Protein AF-A0ABD5A2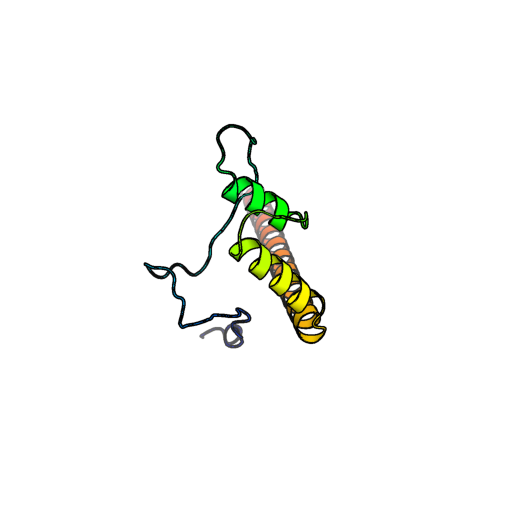16-F1 (afdb_monomer_lite)

Organism: NCBI:txid2107999

Radius of gyration: 21.37 Å; chains: 1; bounding box: 40×40×62 Å

Foldseek 3Di:
DPDPPVVPCPVLDPPPVVDDDPPRDPDDDDDLPDDPPPDDPVSVQVSCVVVVHDHDDDPVSVVVNVVVVVLCVDPVSVVSVVVVVVVVVVVVVVVVVVVVVVVVVVVVVVVVVD

Sequence (114 aa):
MRNKHVDGLLDYSAQNESKQLQDGVTKIIINSQVSAEGQSEDLKALAKLMNNEPVNLNKHFDYAQKRIKEINEDPEMREKTMLYETRMLEREQAAGKAGYEQGMQHGIKQGRAE

pLDDT: mean 72.26, std 16.57, range [29.44, 93.0]

Structure (mmCIF, N/CA/C/O backbone):
data_AF-A0ABD5A216-F1
#
_entry.id   AF-A0ABD5A216-F1
#
loop_
_atom_site.group_PDB
_atom_site.id
_atom_site.type_symbol
_atom_site.label_atom_id
_atom_site.label_alt_id
_atom_site.label_comp_id
_atom_site.label_asym_id
_atom_site.label_entity_id
_atom_site.label_seq_id
_atom_site.pdbx_PDB_ins_code
_atom_site.Cartn_x
_atom_site.Cartn_y
_atom_site.Cartn_z
_atom_site.occupancy
_atom_site.B_iso_or_equiv
_atom_site.auth_seq_id
_atom_site.auth_comp_id
_atom_site.auth_asym_id
_atom_site.auth_atom_id
_atom_site.pdbx_PDB_model_num
ATOM 1 N N . MET A 1 1 ? 16.720 -31.359 -22.342 1.00 33.38 1 MET A N 1
ATOM 2 C CA . MET A 1 1 ? 17.423 -31.024 -21.084 1.00 33.38 1 MET A CA 1
ATOM 3 C C . MET A 1 1 ? 16.554 -30.029 -20.330 1.00 33.38 1 MET A C 1
ATOM 5 O O . MET A 1 1 ? 16.237 -28.992 -20.893 1.00 33.38 1 MET A O 1
ATOM 9 N N . ARG A 1 2 ? 16.051 -30.393 -19.142 1.00 31.30 2 ARG A N 1
ATOM 10 C CA . ARG A 1 2 ? 15.188 -29.521 -18.327 1.00 31.30 2 ARG A CA 1
ATOM 11 C C . ARG A 1 2 ? 16.051 -28.430 -17.690 1.00 31.30 2 ARG A C 1
ATOM 13 O O . ARG A 1 2 ? 17.087 -28.742 -17.108 1.00 31.30 2 ARG A O 1
ATOM 20 N N . ASN A 1 3 ? 15.653 -27.176 -17.879 1.00 29.44 3 ASN A N 1
ATOM 21 C CA . ASN A 1 3 ? 16.411 -25.998 -17.478 1.00 29.44 3 ASN A CA 1
ATOM 22 C C . ASN A 1 3 ? 16.409 -25.896 -15.941 1.00 29.44 3 ASN A C 1
ATOM 24 O O . ASN A 1 3 ? 15.368 -25.645 -15.345 1.00 29.44 3 ASN A O 1
ATOM 28 N N . LYS A 1 4 ? 17.558 -26.133 -15.297 1.00 37.91 4 LYS A N 1
ATOM 29 C CA . LYS A 1 4 ? 17.718 -26.212 -13.827 1.00 37.91 4 LYS A CA 1
ATOM 30 C C . LYS A 1 4 ? 17.675 -24.852 -13.103 1.00 37.91 4 LYS A C 1
ATOM 32 O O . LYS A 1 4 ? 18.007 -24.775 -11.928 1.00 37.91 4 LYS A O 1
ATOM 37 N N . HIS A 1 5 ? 17.280 -23.774 -13.779 1.00 35.94 5 HIS A N 1
ATOM 38 C CA . HIS A 1 5 ? 17.253 -22.425 -13.194 1.00 35.94 5 HIS A CA 1
ATOM 39 C C . HIS A 1 5 ? 15.900 -22.014 -12.597 1.00 35.94 5 HIS A C 1
ATOM 41 O O . HIS A 1 5 ? 15.769 -20.889 -12.127 1.00 35.94 5 HIS A O 1
ATOM 47 N N . VAL A 1 6 ? 14.908 -22.911 -12.579 1.00 43.62 6 VAL A N 1
ATOM 48 C CA . VAL A 1 6 ? 13.579 -22.632 -11.999 1.00 43.62 6 VAL A CA 1
ATOM 49 C C . VAL A 1 6 ? 13.379 -23.239 -10.600 1.00 43.62 6 VAL A C 1
ATOM 51 O O . VAL A 1 6 ? 12.370 -22.957 -9.966 1.00 43.62 6 VAL A O 1
ATOM 54 N N . ASP A 1 7 ? 14.352 -24.002 -10.083 1.00 38.28 7 ASP A N 1
ATOM 55 C CA . ASP A 1 7 ? 14.268 -24.739 -8.800 1.00 38.28 7 ASP A CA 1
ATOM 56 C C . ASP A 1 7 ? 14.434 -23.866 -7.536 1.00 38.28 7 ASP A C 1
ATOM 58 O O . ASP A 1 7 ? 14.538 -24.374 -6.424 1.00 38.28 7 ASP A O 1
ATOM 62 N N . GLY A 1 8 ? 14.459 -22.541 -7.678 1.00 37.16 8 GLY A N 1
ATOM 63 C CA . GLY A 1 8 ? 14.673 -21.605 -6.571 1.00 37.16 8 GLY A CA 1
ATOM 64 C C . GLY A 1 8 ? 13.487 -20.691 -6.286 1.00 37.16 8 GLY A C 1
ATOM 65 O O . GLY A 1 8 ? 13.694 -19.595 -5.766 1.00 37.16 8 GLY A O 1
ATOM 66 N N . LEU A 1 9 ? 12.265 -21.073 -6.671 1.00 43.12 9 LEU A N 1
ATOM 67 C CA . LEU A 1 9 ? 11.066 -20.320 -6.310 1.00 43.12 9 LEU A CA 1
ATOM 68 C C . LEU A 1 9 ? 10.760 -20.563 -4.824 1.00 43.12 9 LEU A C 1
ATOM 70 O O . LEU A 1 9 ? 9.846 -21.302 -4.479 1.00 43.12 9 LEU A O 1
ATOM 74 N N . LEU A 1 10 ? 11.547 -19.955 -3.931 1.00 43.19 10 LEU A N 1
ATOM 75 C CA . LEU A 1 10 ? 11.042 -19.657 -2.597 1.00 43.19 10 LEU A CA 1
ATOM 76 C C . LEU A 1 10 ? 9.804 -18.795 -2.822 1.00 43.19 10 LEU A C 1
ATOM 78 O O . LEU A 1 10 ? 9.888 -17.676 -3.329 1.00 43.19 10 LEU A O 1
ATOM 82 N N . ASP A 1 11 ? 8.646 -19.382 -2.556 1.00 45.31 11 ASP A N 1
ATOM 83 C CA . ASP A 1 11 ? 7.377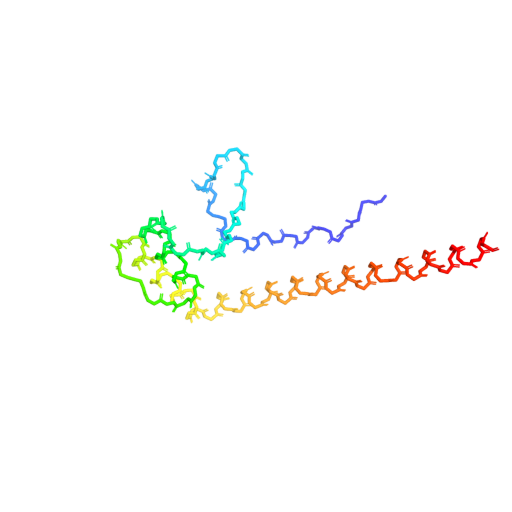 -18.690 -2.567 1.00 45.31 11 ASP A CA 1
ATOM 84 C C . ASP A 1 11 ? 7.423 -17.656 -1.436 1.00 45.31 11 ASP A C 1
ATOM 86 O O . ASP A 1 11 ? 7.211 -17.955 -0.265 1.00 45.31 11 ASP A O 1
ATOM 90 N N . TYR A 1 12 ? 7.836 -16.433 -1.772 1.00 47.28 12 TYR A N 1
ATOM 91 C CA . TYR A 1 12 ? 7.947 -15.327 -0.820 1.00 47.28 12 TYR A CA 1
ATOM 92 C C . TYR A 1 12 ? 6.582 -14.715 -0.482 1.00 47.28 12 TYR A C 1
ATOM 94 O O . TYR A 1 12 ? 6.523 -13.659 0.150 1.00 47.28 12 TYR A O 1
ATOM 102 N N . SER A 1 13 ? 5.482 -15.356 -0.882 1.00 47.03 13 SER A N 1
ATOM 103 C CA . SER A 1 13 ? 4.172 -14.995 -0.378 1.00 47.03 13 SER A CA 1
ATOM 104 C C . SER A 1 13 ? 4.072 -15.390 1.096 1.00 47.03 13 SER A C 1
ATOM 106 O O . SER A 1 13 ? 4.453 -16.483 1.511 1.00 47.03 13 SER A O 1
ATOM 108 N N . ALA A 1 14 ? 3.529 -14.502 1.926 1.00 46.94 14 ALA A N 1
ATOM 109 C CA . ALA A 1 14 ? 2.916 -14.936 3.174 1.00 46.94 14 ALA A CA 1
ATOM 110 C C . ALA A 1 14 ? 1.609 -15.660 2.805 1.00 46.94 14 ALA A C 1
ATOM 112 O O . ALA A 1 14 ? 0.513 -15.131 2.990 1.00 46.94 14 ALA A O 1
ATOM 113 N N . GLN A 1 15 ? 1.726 -16.831 2.178 1.00 50.38 15 GLN A N 1
ATOM 114 C CA . GLN A 1 15 ? 0.596 -17.687 1.871 1.00 50.38 15 GLN A CA 1
ATOM 115 C C . GLN A 1 15 ? 0.104 -18.264 3.187 1.00 50.38 15 GLN A C 1
ATOM 117 O O . GLN A 1 15 ? 0.695 -19.164 3.777 1.00 50.38 15 GLN A O 1
ATOM 122 N N . ASN A 1 16 ? -0.993 -17.707 3.683 1.00 52.47 16 ASN A N 1
ATOM 123 C CA . ASN A 1 16 ? -1.756 -18.405 4.691 1.00 52.47 16 ASN A CA 1
ATOM 124 C C . ASN A 1 16 ? -2.548 -19.506 3.976 1.00 52.47 16 ASN A C 1
ATOM 126 O O . ASN A 1 16 ? -3.645 -19.253 3.485 1.00 52.47 16 ASN A O 1
ATOM 130 N N . GLU A 1 17 ? -1.987 -20.715 3.915 1.00 60.75 17 GLU A N 1
ATOM 131 C CA . GLU A 1 17 ? -2.586 -21.872 3.229 1.00 60.75 17 GLU A CA 1
ATOM 132 C C . GLU A 1 17 ? -3.986 -22.234 3.758 1.00 60.75 17 GLU A C 1
ATOM 134 O O . GLU A 1 17 ? -4.766 -22.876 3.057 1.00 60.75 17 GLU A O 1
ATOM 139 N N . SER A 1 18 ? -4.345 -21.770 4.964 1.00 61.22 18 SER A N 1
ATOM 140 C CA . SER A 1 18 ? -5.692 -21.934 5.533 1.00 61.22 18 SER A CA 1
ATOM 141 C C . SER A 1 18 ? -6.749 -20.997 4.933 1.00 61.22 18 SER A C 1
ATOM 143 O O . SER A 1 18 ? -7.943 -21.183 5.165 1.00 61.22 18 SER A O 1
ATOM 145 N N . LYS A 1 19 ? -6.338 -19.970 4.178 1.00 57.09 19 LYS A N 1
ATOM 146 C CA . LYS A 1 19 ? -7.214 -18.975 3.549 1.00 57.09 19 LYS A CA 1
ATOM 147 C C . LYS A 1 19 ? -7.017 -18.994 2.039 1.00 57.09 19 LYS A C 1
ATOM 149 O O . LYS A 1 19 ? -6.378 -18.115 1.470 1.00 57.09 19 LYS A O 1
ATOM 154 N N . GLN A 1 20 ? -7.591 -20.005 1.401 1.00 58.22 20 GLN A N 1
ATOM 155 C CA . GLN A 1 20 ? -7.660 -20.077 -0.054 1.00 58.22 20 GLN A CA 1
ATOM 156 C C . GLN A 1 20 ? -8.871 -19.285 -0.555 1.00 58.22 20 GLN A C 1
ATOM 158 O O . GLN A 1 20 ? -9.957 -19.361 0.026 1.00 58.22 20 GLN A O 1
ATOM 163 N N . LEU A 1 21 ? -8.685 -18.511 -1.624 1.00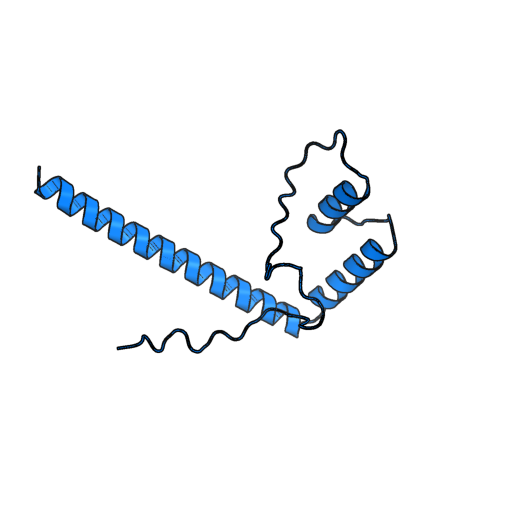 64.25 21 LEU A N 1
ATOM 164 C CA . LEU A 1 21 ? -9.812 -17.991 -2.396 1.00 64.25 21 LEU A CA 1
ATOM 165 C C . LEU A 1 21 ? -10.430 -19.166 -3.171 1.00 64.25 21 LEU A C 1
ATOM 167 O O . LEU A 1 21 ? -9.735 -20.131 -3.496 1.00 64.25 21 LEU A O 1
ATOM 171 N N . GLN A 1 22 ? -11.733 -19.112 -3.444 1.00 60.81 22 GLN A N 1
ATOM 172 C CA . GLN A 1 22 ? -12.386 -20.156 -4.239 1.00 60.81 22 GLN A CA 1
ATOM 173 C C . GLN A 1 22 ? -11.774 -20.217 -5.654 1.00 60.81 22 GLN A C 1
ATOM 175 O O . GLN A 1 22 ? -11.195 -19.243 -6.140 1.00 60.81 22 GLN A O 1
ATOM 180 N N . ASP A 1 23 ? -11.868 -21.382 -6.291 1.00 63.53 23 ASP A N 1
ATOM 181 C CA . ASP A 1 23 ? -11.487 -21.620 -7.692 1.00 63.53 23 ASP A CA 1
ATOM 182 C C . ASP A 1 23 ? -9.992 -21.471 -8.040 1.00 63.53 23 ASP A C 1
ATOM 184 O O . ASP A 1 23 ? -9.629 -21.231 -9.190 1.00 63.53 23 ASP A O 1
ATOM 188 N N . GLY A 1 24 ? -9.090 -21.647 -7.066 1.00 55.41 24 GLY A N 1
ATOM 189 C CA . GLY A 1 24 ? -7.641 -21.635 -7.320 1.00 55.41 24 GLY A CA 1
ATOM 190 C C . GLY A 1 24 ? -7.070 -20.244 -7.618 1.00 55.41 24 GLY A C 1
ATOM 191 O O . GLY A 1 24 ? -5.940 -20.119 -8.097 1.00 55.41 24 GLY A O 1
ATOM 192 N N . VAL A 1 25 ? -7.831 -19.186 -7.326 1.00 53.91 25 VAL A N 1
ATOM 193 C CA . VAL A 1 25 ? -7.375 -17.801 -7.456 1.00 53.91 25 VAL A CA 1
ATOM 194 C C . VAL A 1 25 ? -6.327 -17.506 -6.379 1.00 53.91 25 VAL A C 1
ATOM 196 O O . VAL A 1 25 ? -6.576 -17.642 -5.186 1.00 53.91 25 VAL A O 1
ATOM 199 N N . THR A 1 26 ? -5.140 -17.065 -6.794 1.00 53.12 26 THR A N 1
ATOM 200 C CA . THR A 1 26 ? -4.013 -16.752 -5.889 1.00 53.12 26 THR A CA 1
ATOM 201 C C . THR A 1 26 ? -3.655 -15.267 -5.853 1.00 53.12 26 THR A C 1
ATOM 203 O O . THR A 1 26 ? -2.782 -14.852 -5.093 1.00 53.12 26 THR A O 1
ATOM 206 N N . LYS A 1 27 ? -4.303 -14.448 -6.691 1.00 53.88 27 LYS A N 1
ATOM 207 C CA . LYS A 1 27 ? -3.992 -13.026 -6.873 1.00 53.88 27 LYS A CA 1
ATOM 208 C C . LYS A 1 27 ? -5.280 -12.220 -7.005 1.00 53.88 27 LYS A C 1
ATOM 210 O O . LYS A 1 27 ? -6.158 -12.587 -7.778 1.00 53.88 27 LYS A O 1
ATOM 215 N N . ILE A 1 28 ? -5.355 -11.101 -6.291 1.00 60.41 28 ILE A N 1
ATOM 216 C CA . ILE A 1 28 ? -6.397 -10.082 -6.456 1.00 60.41 28 ILE A CA 1
ATOM 217 C C . ILE A 1 28 ? -5.699 -8.825 -6.981 1.00 60.41 28 ILE A C 1
ATOM 219 O O . ILE A 1 28 ? -4.750 -8.353 -6.360 1.00 60.41 28 ILE A O 1
ATOM 223 N N . ILE A 1 29 ? -6.143 -8.302 -8.126 1.00 62.94 29 ILE A N 1
ATOM 224 C CA . ILE A 1 29 ? -5.653 -7.037 -8.694 1.00 62.94 29 ILE A CA 1
ATOM 225 C C . ILE A 1 29 ? -6.718 -5.975 -8.424 1.00 62.94 29 ILE A C 1
ATOM 227 O O . ILE A 1 29 ? -7.837 -6.088 -8.921 1.00 62.94 29 ILE A O 1
ATOM 231 N N . ILE A 1 30 ? -6.378 -4.960 -7.630 1.00 62.31 30 ILE A N 1
ATOM 232 C CA . ILE A 1 30 ? -7.281 -3.858 -7.282 1.00 62.31 30 ILE A CA 1
ATOM 233 C C . ILE A 1 30 ? -6.809 -2.608 -8.024 1.00 62.31 30 ILE A C 1
ATOM 235 O O . ILE A 1 30 ? -5.794 -2.018 -7.665 1.00 62.31 30 ILE A O 1
ATOM 239 N N . ASN A 1 31 ? -7.541 -2.209 -9.064 1.00 56.09 31 ASN A N 1
ATOM 240 C CA . ASN A 1 31 ? -7.309 -0.939 -9.751 1.00 56.09 31 ASN A CA 1
ATOM 241 C C . ASN A 1 31 ? -8.078 0.169 -9.023 1.00 56.09 31 ASN A C 1
ATOM 243 O O . ASN A 1 31 ? -9.306 0.173 -9.024 1.00 56.09 31 ASN A O 1
ATOM 247 N N . SER A 1 32 ? -7.363 1.115 -8.412 1.00 55.19 32 SER A N 1
ATOM 248 C CA . SER A 1 32 ? -7.942 2.235 -7.654 1.00 55.19 32 SER A CA 1
ATOM 249 C C . SER A 1 32 ? -8.304 3.455 -8.513 1.00 55.19 32 SER A C 1
ATOM 251 O O . SER A 1 32 ? -8.612 4.516 -7.973 1.00 55.19 32 SER A O 1
ATOM 253 N N . GLN A 1 33 ? -8.291 3.337 -9.847 1.00 55.78 33 GLN A N 1
ATOM 254 C CA . GLN A 1 33 ? -8.773 4.406 -10.726 1.00 55.78 33 GLN A CA 1
ATOM 255 C C . GLN A 1 33 ? -10.296 4.518 -10.603 1.00 55.78 33 GLN A C 1
ATOM 257 O O . GLN A 1 33 ? -11.043 3.816 -11.278 1.00 55.78 33 GLN A O 1
ATOM 262 N N . VAL A 1 34 ? -10.758 5.375 -9.696 1.00 54.44 34 VAL A N 1
ATOM 263 C CA . VAL A 1 34 ? -12.172 5.507 -9.352 1.00 54.44 34 VAL A CA 1
ATOM 264 C C . VAL A 1 34 ? -12.579 6.979 -9.333 1.00 54.44 34 VAL A C 1
ATOM 266 O O . VAL A 1 34 ? -12.086 7.776 -8.539 1.00 54.44 34 VAL A O 1
ATOM 269 N N . SER A 1 35 ? -13.547 7.307 -10.191 1.00 59.47 35 SER A N 1
ATOM 270 C CA . SER A 1 35 ? -14.481 8.415 -9.983 1.00 59.47 35 SER A CA 1
ATOM 271 C C . SER A 1 35 ? -15.247 8.179 -8.675 1.00 59.47 35 SER A C 1
ATOM 273 O O . SER A 1 35 ? -15.830 7.115 -8.484 1.00 59.47 35 SER A O 1
ATOM 275 N N . ALA A 1 36 ? -15.238 9.155 -7.766 1.00 57.66 36 ALA A N 1
ATOM 276 C CA . ALA A 1 36 ? -15.802 9.035 -6.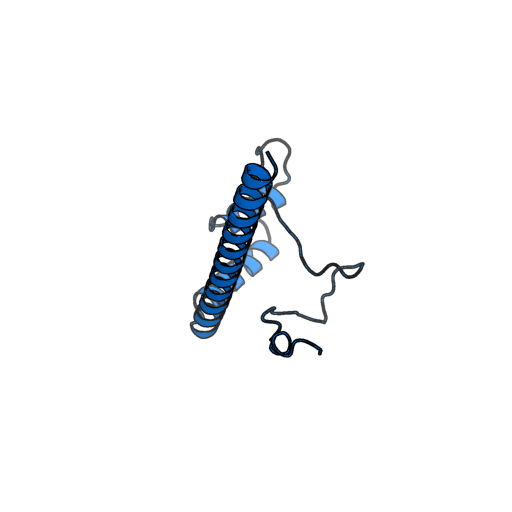419 1.00 57.66 36 ALA A CA 1
ATOM 277 C C . ALA A 1 36 ? -17.346 8.929 -6.366 1.00 57.66 36 ALA A C 1
ATOM 279 O O . ALA A 1 36 ? -17.911 8.718 -5.287 1.00 57.66 36 ALA A O 1
ATOM 280 N N . GLU A 1 37 ? -18.038 9.074 -7.499 1.00 60.72 37 GLU A N 1
ATOM 281 C CA . GLU A 1 37 ? -19.500 9.070 -7.579 1.00 60.72 37 GLU A CA 1
ATOM 282 C C . GLU A 1 37 ? -20.073 7.641 -7.567 1.00 60.72 37 GLU A C 1
ATOM 284 O O . GLU A 1 37 ? -19.670 6.775 -8.339 1.00 60.72 37 GLU A O 1
ATOM 289 N N . GLY A 1 38 ? -21.029 7.381 -6.667 1.00 66.19 38 GLY A N 1
ATOM 290 C CA . GLY A 1 38 ? -21.748 6.099 -6.576 1.00 66.19 38 GLY A CA 1
ATOM 291 C C . GLY A 1 38 ? -21.005 4.953 -5.874 1.00 66.19 38 GLY A C 1
ATOM 292 O O . GLY A 1 38 ? -21.548 3.856 -5.763 1.00 66.19 38 GLY A O 1
ATOM 293 N N . GLN A 1 39 ? -19.788 5.181 -5.375 1.00 72.38 39 GLN A N 1
ATOM 294 C CA . GLN A 1 39 ? -19.002 4.159 -4.676 1.00 72.38 39 GLN A CA 1
ATOM 295 C C . GLN A 1 39 ? -19.425 3.977 -3.214 1.00 72.38 39 GLN A C 1
ATOM 297 O O . GLN A 1 39 ? -19.760 4.947 -2.528 1.00 72.38 39 GLN A O 1
ATOM 302 N N . SER A 1 40 ? -19.344 2.733 -2.727 1.00 83.25 40 SER A N 1
ATOM 303 C CA . SER A 1 40 ? -19.537 2.426 -1.305 1.00 83.25 40 SER A CA 1
ATOM 304 C C . SER A 1 40 ? -18.452 3.077 -0.441 1.00 83.25 40 SER A C 1
ATOM 306 O O . SER A 1 40 ? -17.318 3.278 -0.885 1.00 83.25 40 SER A O 1
ATOM 308 N N . GLU A 1 41 ? -18.789 3.374 0.812 1.00 84.62 41 GLU A N 1
ATOM 309 C CA . GLU A 1 41 ? -17.834 3.950 1.766 1.00 84.62 41 GLU A CA 1
ATOM 310 C C . GLU A 1 41 ? -16.641 3.017 2.027 1.00 84.62 41 GLU A C 1
ATOM 312 O O . GLU A 1 41 ? -15.517 3.498 2.154 1.00 84.62 41 GLU A O 1
ATOM 317 N N . ASP A 1 42 ? -16.842 1.693 1.985 1.00 85.25 42 ASP A N 1
ATOM 318 C CA . ASP A 1 42 ? -15.760 0.708 2.115 1.00 85.25 42 ASP A CA 1
ATOM 319 C C . ASP A 1 42 ? -14.753 0.785 0.955 1.00 85.25 42 ASP A C 1
ATOM 321 O O . ASP A 1 42 ? -13.546 0.692 1.176 1.00 85.25 42 ASP A O 1
ATOM 325 N N . LEU A 1 43 ? -15.209 0.998 -0.285 1.00 82.56 43 LEU A N 1
ATOM 326 C CA . LEU A 1 43 ? -14.306 1.121 -1.437 1.00 82.56 43 LEU A CA 1
ATOM 327 C C . LEU A 1 43 ? -13.523 2.437 -1.417 1.00 82.56 43 LEU A C 1
ATOM 329 O O . LEU A 1 43 ? -12.325 2.448 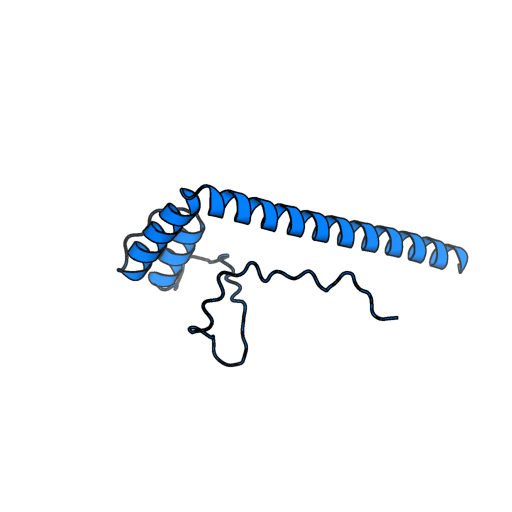-1.704 1.00 82.56 43 LEU A O 1
ATOM 333 N N . LYS A 1 44 ? -14.166 3.538 -1.009 1.00 84.00 44 LYS A N 1
ATOM 334 C CA . LYS A 1 44 ? -13.483 4.824 -0.803 1.00 84.00 44 LYS A CA 1
ATOM 335 C C . LYS A 1 44 ? -12.434 4.717 0.304 1.00 84.00 44 LYS A C 1
ATOM 337 O O . LYS A 1 44 ? -11.323 5.218 0.151 1.00 84.00 44 LYS A O 1
ATOM 342 N N . ALA A 1 45 ? -12.771 4.042 1.401 1.00 88.38 45 ALA A N 1
ATOM 343 C CA . ALA A 1 45 ? -11.856 3.759 2.499 1.00 88.38 45 ALA A CA 1
ATOM 344 C C . ALA A 1 45 ? -10.678 2.882 2.056 1.00 88.38 45 ALA A C 1
ATOM 346 O O . ALA A 1 45 ? -9.536 3.177 2.395 1.00 88.38 45 ALA A O 1
ATOM 347 N N . LEU A 1 46 ? -10.916 1.857 1.238 1.00 86.62 46 LEU A N 1
ATOM 348 C CA . LEU A 1 46 ? -9.846 1.032 0.680 1.00 86.62 46 LEU A CA 1
ATOM 349 C C . LEU A 1 46 ? -8.891 1.840 -0.203 1.00 86.62 46 LEU A C 1
ATOM 351 O O . LEU A 1 46 ? -7.679 1.718 -0.043 1.00 86.62 46 LEU A O 1
ATOM 355 N N . ALA A 1 47 ? -9.414 2.695 -1.083 1.00 83.31 47 ALA A N 1
ATOM 356 C CA . ALA A 1 47 ? -8.586 3.555 -1.928 1.00 83.31 47 ALA A CA 1
ATOM 357 C C . ALA A 1 47 ? -7.705 4.502 -1.094 1.00 83.31 47 ALA A C 1
ATOM 359 O O . ALA A 1 47 ? -6.509 4.617 -1.352 1.00 83.31 47 ALA A O 1
ATOM 360 N N . LYS A 1 48 ? -8.271 5.118 -0.049 1.00 86.19 48 LYS A N 1
ATOM 361 C CA . LYS A 1 48 ? -7.519 5.943 0.910 1.00 86.19 48 LYS A CA 1
ATOM 362 C C . LYS A 1 48 ? -6.412 5.151 1.606 1.00 86.19 48 LYS A C 1
ATOM 364 O O . LYS A 1 48 ? -5.265 5.589 1.609 1.00 86.19 48 LYS A O 1
ATOM 369 N N . LEU A 1 49 ? -6.729 3.957 2.112 1.00 88.88 49 LEU A N 1
ATOM 370 C CA . LEU A 1 49 ? -5.752 3.083 2.764 1.00 88.88 49 LEU A CA 1
ATOM 371 C C . LEU A 1 49 ? -4.585 2.729 1.830 1.00 88.88 49 LEU A C 1
ATOM 373 O O . LEU A 1 49 ? -3.432 2.773 2.249 1.00 88.88 49 LEU A O 1
ATOM 377 N N . MET A 1 50 ? -4.869 2.410 0.562 1.00 83.19 50 MET A N 1
ATOM 378 C CA . MET A 1 50 ? -3.842 2.116 -0.449 1.00 83.19 50 MET A CA 1
ATOM 379 C C . MET A 1 50 ? -2.928 3.315 -0.736 1.00 83.19 50 MET A C 1
ATOM 381 O O . MET A 1 50 ? -1.761 3.125 -1.064 1.00 83.19 50 MET A O 1
ATOM 385 N N . ASN A 1 51 ? -3.437 4.537 -0.572 1.00 82.75 51 ASN A N 1
ATOM 386 C CA . ASN A 1 51 ? -2.679 5.780 -0.724 1.00 82.75 51 ASN A CA 1
ATOM 387 C C . ASN A 1 51 ? -1.980 6.229 0.577 1.00 82.75 51 ASN A C 1
ATOM 389 O O . ASN A 1 51 ? -1.521 7.366 0.659 1.00 82.75 51 ASN A O 1
ATOM 393 N N . ASN A 1 52 ? -1.885 5.356 1.590 1.00 83.94 52 ASN A N 1
ATOM 394 C CA . ASN A 1 52 ? -1.362 5.661 2.929 1.00 83.94 52 ASN A CA 1
ATOM 395 C C . ASN A 1 52 ? -2.116 6.787 3.666 1.00 83.94 52 ASN A C 1
ATOM 397 O O . ASN A 1 52 ? -1.574 7.400 4.587 1.00 83.94 52 ASN A O 1
ATOM 401 N N . GLU A 1 53 ? -3.368 7.060 3.296 1.00 87.81 53 GLU A N 1
ATOM 402 C CA . GLU A 1 53 ? -4.219 7.982 4.042 1.00 87.81 53 GLU A CA 1
ATOM 403 C C . GLU A 1 53 ? -4.861 7.267 5.242 1.00 87.81 53 GLU A C 1
ATOM 405 O O . GLU A 1 53 ? -5.251 6.099 5.131 1.00 87.81 53 GLU A O 1
ATOM 410 N N . PRO A 1 54 ? -5.013 7.948 6.392 1.00 87.38 54 PRO A N 1
ATOM 411 C CA . PRO A 1 54 ? -5.691 7.373 7.542 1.00 87.38 54 PRO A CA 1
ATOM 412 C C . PRO A 1 54 ? -7.174 7.142 7.239 1.00 87.38 54 PRO A C 1
ATOM 414 O O . PRO A 1 54 ? -7.867 7.991 6.671 1.00 87.38 54 PRO A O 1
ATOM 417 N N . VAL A 1 55 ? -7.678 5.994 7.677 1.00 91.50 55 VAL A N 1
ATOM 418 C CA . VAL A 1 55 ? -9.061 5.562 7.477 1.00 91.50 55 VAL A CA 1
ATOM 419 C C . VAL A 1 55 ? -9.682 5.251 8.828 1.00 91.50 55 VAL A C 1
ATOM 421 O O . VAL A 1 55 ? -9.135 4.486 9.612 1.00 91.50 55 VAL A O 1
ATOM 424 N N . ASN A 1 56 ? -10.858 5.804 9.096 1.00 89.69 56 ASN A N 1
ATOM 425 C CA . ASN A 1 56 ? -11.647 5.446 10.268 1.00 89.69 56 ASN A CA 1
ATOM 426 C C . ASN A 1 56 ? -13.051 5.079 9.794 1.00 89.69 56 ASN A C 1
ATOM 428 O O . ASN A 1 56 ? -13.844 5.965 9.479 1.00 89.69 56 ASN A O 1
ATOM 432 N N . LEU A 1 57 ? -13.314 3.778 9.659 1.00 91.69 57 LEU A N 1
ATOM 433 C CA . LEU A 1 57 ? -14.586 3.286 9.126 1.00 91.69 57 LEU A CA 1
ATOM 434 C C . LEU A 1 57 ? -15.101 2.071 9.895 1.00 91.69 57 LEU A C 1
ATOM 436 O O . LEU A 1 57 ? -16.223 2.081 10.392 1.00 91.69 57 LEU A O 1
ATOM 440 N N . ASN A 1 58 ? -14.296 1.014 9.995 1.00 91.81 58 ASN A N 1
ATOM 441 C CA . ASN A 1 58 ? -14.664 -0.190 10.728 1.00 91.81 58 ASN A CA 1
ATOM 442 C C . ASN A 1 58 ? -13.419 -0.942 11.230 1.00 91.81 58 ASN A C 1
ATOM 444 O O . ASN A 1 58 ? -12.299 -0.705 10.775 1.00 91.81 58 ASN A O 1
ATOM 448 N N . LYS A 1 59 ? -13.644 -1.925 12.113 1.00 92.62 59 LYS A N 1
ATOM 449 C CA . LYS A 1 59 ? -12.590 -2.735 12.750 1.00 92.62 59 LYS A CA 1
ATOM 450 C C . LYS A 1 59 ? -11.626 -3.429 11.776 1.00 92.62 59 LYS A C 1
ATOM 452 O O . LYS A 1 59 ? -10.516 -3.780 12.169 1.00 92.62 59 LYS A O 1
ATOM 457 N N . HIS A 1 60 ? -12.043 -3.683 10.533 1.00 91.12 60 HIS A N 1
ATOM 458 C CA . HIS A 1 60 ? -11.183 -4.310 9.530 1.00 91.12 60 HIS A CA 1
ATOM 459 C C . HIS A 1 60 ? -10.136 -3.323 9.012 1.00 91.12 60 HIS A C 1
ATOM 461 O O . HIS A 1 60 ? -8.977 -3.704 8.863 1.00 91.12 60 HIS A O 1
ATOM 467 N N . PHE A 1 61 ? -10.511 -2.056 8.819 1.00 93.00 61 PHE A N 1
ATOM 468 C CA . PHE A 1 61 ? -9.572 -0.989 8.468 1.00 93.00 61 PHE A CA 1
ATOM 469 C C . PHE A 1 61 ? -8.621 -0.658 9.618 1.00 93.00 61 PHE A C 1
ATOM 471 O O . PHE A 1 61 ? -7.435 -0.440 9.377 1.00 93.00 61 PHE A O 1
ATOM 478 N N . ASP A 1 62 ? -9.094 -0.696 10.864 1.00 92.19 62 ASP A N 1
ATOM 479 C CA . ASP A 1 62 ? -8.228 -0.520 12.039 1.00 92.19 62 ASP A CA 1
ATOM 480 C C . ASP A 1 62 ? -7.172 -1.630 12.116 1.00 92.19 62 ASP A C 1
ATOM 482 O O . ASP A 1 62 ? -5.978 -1.369 12.289 1.00 92.19 62 ASP A O 1
ATOM 486 N N . TYR A 1 63 ? -7.603 -2.882 11.924 1.00 92.25 63 TYR A N 1
ATOM 487 C CA . TYR A 1 63 ? -6.706 -4.033 11.864 1.00 92.25 63 TYR A CA 1
ATOM 488 C C . TYR A 1 63 ? -5.698 -3.908 10.715 1.00 92.25 63 TYR A C 1
ATOM 490 O O . TYR A 1 63 ? -4.504 -4.115 10.930 1.00 92.25 63 TYR A O 1
ATOM 498 N N . ALA A 1 64 ? -6.159 -3.546 9.514 1.00 90.00 64 ALA A N 1
ATOM 499 C CA . ALA A 1 64 ? -5.302 -3.413 8.341 1.00 90.00 64 ALA A CA 1
ATOM 500 C C . ALA A 1 64 ? -4.239 -2.323 8.534 1.00 90.00 64 ALA A C 1
ATOM 502 O O . ALA A 1 64 ? -3.058 -2.592 8.333 1.00 90.00 64 ALA A O 1
ATOM 503 N N . GLN A 1 65 ? -4.624 -1.131 9.000 1.00 92.62 65 GLN A N 1
ATOM 504 C CA . GLN A 1 65 ? -3.688 -0.032 9.270 1.00 92.62 65 GLN A CA 1
ATOM 505 C C . GLN A 1 65 ? -2.644 -0.414 10.319 1.00 92.62 65 GLN A C 1
ATOM 507 O O . GLN A 1 65 ? -1.450 -0.188 10.115 1.00 92.62 65 GLN A O 1
ATOM 512 N N . LYS A 1 66 ? -3.073 -1.043 11.423 1.00 92.00 66 LYS A N 1
ATOM 513 C CA . LYS A 1 66 ? -2.153 -1.534 12.454 1.00 92.00 66 LYS A CA 1
ATOM 514 C C . LYS A 1 66 ? -1.177 -2.558 11.876 1.00 92.00 66 LYS A C 1
ATOM 516 O O . LYS A 1 66 ? 0.024 -2.446 12.102 1.00 92.00 66 LYS A O 1
ATOM 521 N N . ARG A 1 67 ? -1.674 -3.527 11.103 1.00 87.56 67 ARG A N 1
ATOM 522 C CA . ARG A 1 67 ? -0.842 -4.592 10.537 1.00 87.56 67 ARG A CA 1
ATOM 523 C C . ARG A 1 67 ? 0.156 -4.068 9.505 1.00 87.56 67 ARG A C 1
ATOM 525 O O . ARG A 1 67 ? 1.300 -4.508 9.508 1.00 87.56 67 ARG A O 1
ATOM 532 N N . ILE A 1 68 ? -0.254 -3.122 8.659 1.00 86.75 68 ILE A N 1
ATOM 533 C CA . ILE A 1 68 ? 0.634 -2.444 7.703 1.00 86.75 68 ILE A CA 1
ATOM 534 C C . ILE A 1 68 ? 1.758 -1.726 8.454 1.00 86.75 68 ILE A C 1
ATOM 536 O O . ILE A 1 68 ? 2.923 -1.885 8.101 1.00 86.75 68 ILE A O 1
ATOM 540 N N . LYS A 1 69 ? 1.429 -0.992 9.525 1.00 87.69 69 LYS A N 1
ATOM 541 C CA . LYS A 1 69 ? 2.426 -0.312 10.357 1.00 87.69 69 LYS A CA 1
ATOM 542 C C . LYS A 1 69 ? 3.428 -1.294 10.971 1.00 87.69 69 LYS A C 1
ATOM 544 O O . LYS A 1 69 ? 4.625 -1.082 10.834 1.00 87.69 69 LYS A O 1
ATOM 549 N N . GLU A 1 70 ? 2.950 -2.383 11.572 1.00 86.75 70 GLU A N 1
ATOM 550 C CA . GLU A 1 70 ? 3.813 -3.427 12.147 1.00 86.75 70 GLU A CA 1
ATOM 551 C C . GLU A 1 70 ? 4.776 -4.023 11.110 1.00 86.75 70 GLU A C 1
ATOM 553 O O . GLU A 1 70 ? 5.959 -4.177 11.390 1.00 86.75 70 GLU A O 1
ATOM 558 N N . ILE A 1 71 ? 4.284 -4.332 9.905 1.00 81.38 71 ILE A N 1
ATOM 559 C CA . ILE A 1 71 ? 5.102 -4.896 8.821 1.00 81.38 71 ILE A CA 1
ATOM 560 C C . ILE A 1 71 ? 6.134 -3.879 8.315 1.00 81.38 71 ILE A C 1
ATOM 562 O O . ILE A 1 71 ? 7.276 -4.246 8.057 1.00 81.38 71 ILE A O 1
ATOM 566 N N . ASN A 1 72 ? 5.749 -2.609 8.180 1.00 77.94 72 ASN A N 1
ATOM 567 C CA . ASN A 1 72 ? 6.647 -1.551 7.716 1.00 77.94 72 ASN A CA 1
ATOM 568 C C . ASN A 1 72 ? 7.718 -1.189 8.753 1.00 77.94 72 ASN A C 1
ATOM 570 O O . ASN A 1 72 ? 8.804 -0.742 8.389 1.00 77.94 72 ASN A O 1
ATOM 574 N N . GLU A 1 73 ? 7.420 -1.338 10.043 1.00 85.62 73 GLU A N 1
ATOM 575 C CA . GLU A 1 73 ? 8.373 -1.074 11.121 1.00 85.62 73 GLU A CA 1
ATOM 576 C C . GLU A 1 73 ? 9.349 -2.244 11.320 1.00 85.62 73 GLU A C 1
ATOM 578 O O . GLU A 1 73 ? 10.511 -1.995 11.653 1.00 85.62 73 GLU A O 1
ATOM 583 N N . ASP A 1 74 ? 8.925 -3.478 11.023 1.00 85.50 74 ASP A N 1
ATOM 584 C CA . ASP A 1 74 ? 9.739 -4.696 11.085 1.00 85.50 74 ASP A CA 1
ATOM 585 C C . ASP A 1 74 ? 10.914 -4.658 10.072 1.00 85.50 74 ASP A C 1
ATOM 587 O O . ASP A 1 74 ? 10.701 -4.652 8.852 1.00 85.50 74 ASP A O 1
ATOM 591 N N . PRO A 1 75 ? 12.176 -4.617 10.549 1.00 80.56 75 PRO A N 1
ATOM 592 C CA . PRO A 1 75 ? 13.355 -4.564 9.687 1.00 80.56 75 PRO A CA 1
ATOM 593 C C . PRO A 1 75 ? 13.514 -5.780 8.767 1.00 80.56 75 PRO A C 1
ATOM 595 O O . PRO A 1 75 ? 13.905 -5.607 7.614 1.00 80.56 75 PRO A O 1
ATOM 598 N N . GLU A 1 76 ? 13.189 -6.986 9.243 1.00 80.88 76 GLU A N 1
ATOM 599 C CA . GLU A 1 76 ? 13.339 -8.224 8.467 1.00 80.88 76 GLU A CA 1
ATOM 600 C C . GLU A 1 76 ? 12.323 -8.252 7.320 1.00 80.88 76 GLU A C 1
ATOM 602 O O . GLU A 1 76 ? 12.644 -8.574 6.173 1.00 80.88 76 GLU A O 1
ATOM 607 N N . MET A 1 77 ? 11.093 -7.820 7.601 1.00 76.25 77 MET A N 1
ATOM 608 C CA . MET A 1 77 ? 10.044 -7.713 6.589 1.00 76.25 77 MET A CA 1
ATOM 609 C C . MET A 1 77 ? 10.320 -6.604 5.571 1.00 76.25 77 MET A C 1
ATOM 611 O O . MET A 1 77 ? 10.047 -6.790 4.379 1.00 76.25 77 MET A O 1
ATOM 615 N N . ARG A 1 78 ? 10.908 -5.479 5.995 1.00 77.94 78 ARG A N 1
ATOM 616 C CA . ARG A 1 78 ? 11.371 -4.432 5.073 1.00 77.94 78 ARG A CA 1
ATOM 617 C C . ARG A 1 78 ? 12.467 -4.925 4.139 1.00 77.94 78 ARG A C 1
ATOM 619 O O . ARG A 1 78 ? 12.361 -4.717 2.932 1.00 77.94 78 ARG A O 1
ATOM 626 N N . GLU A 1 79 ? 13.485 -5.597 4.670 1.00 77.50 79 GLU A N 1
ATOM 627 C CA . GLU A 1 79 ? 14.567 -6.168 3.863 1.00 77.50 79 GLU A CA 1
ATOM 628 C C . GLU A 1 79 ? 14.020 -7.185 2.853 1.00 77.50 79 GLU A C 1
ATOM 630 O O . GLU A 1 79 ? 14.328 -7.126 1.660 1.00 77.50 79 GLU A O 1
ATOM 635 N N . LYS A 1 80 ? 13.122 -8.065 3.306 1.00 76.94 80 LYS A N 1
ATOM 636 C CA . LYS A 1 80 ? 12.468 -9.064 2.458 1.00 76.94 80 LYS A CA 1
ATOM 637 C C . LYS A 1 80 ? 11.647 -8.432 1.330 1.00 76.94 80 LYS A C 1
ATOM 639 O O . LYS A 1 80 ? 11.679 -8.932 0.205 1.00 76.94 80 LYS A O 1
ATOM 644 N N . THR A 1 81 ? 10.939 -7.338 1.612 1.00 74.69 81 THR A N 1
ATOM 645 C CA . THR A 1 81 ? 10.141 -6.605 0.614 1.00 74.69 81 THR A CA 1
ATOM 646 C C . THR A 1 81 ? 11.040 -5.941 -0.427 1.00 74.69 81 THR A C 1
ATOM 648 O O . THR A 1 81 ? 10.837 -6.145 -1.622 1.00 74.69 81 THR A O 1
ATOM 651 N N . MET A 1 82 ? 12.095 -5.245 0.007 1.00 77.94 82 MET A N 1
ATOM 652 C CA . MET A 1 82 ? 13.070 -4.617 -0.891 1.00 77.94 82 MET A CA 1
ATOM 653 C C . MET A 1 82 ? 13.737 -5.645 -1.813 1.00 77.94 82 MET A C 1
ATOM 655 O O . MET A 1 82 ? 13.854 -5.422 -3.019 1.00 77.94 82 MET A O 1
ATOM 659 N N . LEU A 1 83 ? 14.156 -6.792 -1.267 1.00 79.06 83 LEU A N 1
ATOM 660 C CA . LEU A 1 83 ? 14.767 -7.865 -2.052 1.00 79.06 83 LEU A CA 1
ATOM 661 C C . LEU A 1 83 ? 13.806 -8.401 -3.119 1.00 79.06 83 LEU A C 1
ATOM 663 O O . LEU A 1 83 ? 14.218 -8.663 -4.251 1.00 79.06 83 LEU A O 1
ATOM 667 N N . TYR A 1 84 ? 12.530 -8.563 -2.767 1.00 74.25 84 TYR A N 1
ATOM 668 C CA . TYR A 1 84 ? 11.500 -8.991 -3.705 1.00 74.25 84 TYR A CA 1
ATOM 669 C C . TYR A 1 84 ? 11.303 -7.968 -4.832 1.00 74.25 84 TYR A C 1
ATOM 671 O O . TYR A 1 84 ? 11.380 -8.340 -6.003 1.00 74.25 84 TYR A O 1
ATOM 679 N N . GLU A 1 85 ? 11.118 -6.689 -4.499 1.00 75.62 85 GLU A N 1
ATOM 680 C CA . GLU A 1 85 ? 10.948 -5.604 -5.476 1.00 75.62 85 GLU A CA 1
ATOM 681 C C . GLU A 1 85 ? 12.155 -5.477 -6.410 1.00 75.62 85 GLU A C 1
ATOM 683 O O . GLU A 1 85 ? 11.993 -5.382 -7.627 1.00 75.62 85 GLU A O 1
ATOM 688 N N . THR A 1 86 ? 13.368 -5.579 -5.860 1.00 77.38 86 THR A N 1
ATOM 689 C CA . THR A 1 86 ? 14.621 -5.513 -6.626 1.00 77.38 86 THR A CA 1
ATOM 690 C C . THR A 1 86 ? 14.687 -6.638 -7.654 1.00 77.38 86 THR A C 1
ATOM 692 O O . THR A 1 86 ? 14.918 -6.395 -8.836 1.00 77.38 86 THR A O 1
ATOM 695 N N . ARG A 1 87 ? 14.400 -7.878 -7.239 1.00 74.88 87 ARG A N 1
ATOM 696 C CA . ARG A 1 87 ? 14.409 -9.040 -8.141 1.00 74.88 87 ARG A CA 1
ATOM 697 C C . ARG A 1 87 ? 13.301 -8.987 -9.189 1.00 74.88 87 ARG A C 1
ATOM 699 O O . ARG A 1 87 ? 13.485 -9.495 -10.295 1.00 74.88 87 ARG A O 1
ATOM 706 N N . MET A 1 88 ? 12.145 -8.418 -8.855 1.00 75.50 88 MET A N 1
ATOM 707 C CA . MET A 1 88 ? 11.069 -8.204 -9.825 1.00 75.50 88 MET A CA 1
ATOM 708 C C . MET A 1 88 ? 11.481 -7.181 -10.884 1.00 75.50 88 MET A C 1
ATOM 710 O O . MET A 1 88 ? 11.355 -7.470 -12.074 1.00 75.50 88 MET A O 1
ATOM 714 N N . LEU A 1 89 ? 12.070 -6.057 -10.471 1.00 77.44 89 LEU A N 1
ATOM 715 C CA . LEU A 1 89 ? 12.588 -5.035 -11.379 1.00 77.44 89 LEU A CA 1
ATOM 716 C C . LEU A 1 89 ? 13.687 -5.586 -12.302 1.00 77.44 89 LEU A C 1
ATOM 718 O O . LEU A 1 89 ? 13.662 -5.349 -13.508 1.00 77.44 89 LEU A O 1
ATOM 722 N N . GLU A 1 90 ? 14.624 -6.373 -11.767 1.00 77.38 90 GLU A N 1
ATOM 723 C CA . GLU A 1 90 ? 15.673 -7.035 -12.556 1.00 77.38 90 GLU A CA 1
ATOM 724 C C . GLU A 1 90 ? 15.088 -7.951 -13.643 1.00 77.38 90 GLU A C 1
ATOM 726 O O . GLU A 1 90 ? 15.573 -7.967 -14.778 1.00 77.38 90 GLU A O 1
ATOM 731 N N . ARG A 1 91 ? 14.018 -8.696 -13.330 1.00 73.75 91 ARG A N 1
ATOM 732 C CA . ARG A 1 91 ? 13.323 -9.550 -14.308 1.00 73.75 91 ARG A CA 1
ATOM 733 C C . ARG A 1 91 ? 12.634 -8.736 -15.393 1.00 73.75 91 ARG A C 1
ATOM 735 O O . ARG A 1 91 ? 12.725 -9.110 -16.561 1.00 73.75 91 ARG A O 1
ATOM 742 N N . GLU A 1 92 ? 11.965 -7.646 -15.031 1.00 76.19 92 GLU A N 1
ATOM 743 C CA . GLU A 1 92 ? 11.320 -6.752 -15.997 1.00 76.19 92 GLU A CA 1
ATOM 744 C C . GLU A 1 92 ? 12.345 -6.127 -16.947 1.00 76.19 92 GLU A C 1
ATOM 746 O O . GLU A 1 92 ? 12.151 -6.145 -18.164 1.00 76.19 92 GLU A O 1
ATOM 751 N N . GLN A 1 93 ? 13.483 -5.665 -16.424 1.00 80.88 93 GLN A N 1
ATOM 752 C CA . GLN A 1 93 ? 14.580 -5.141 -17.239 1.00 80.88 93 GLN A CA 1
ATOM 753 C C . GLN A 1 93 ? 15.173 -6.209 -18.164 1.00 80.88 93 GLN A C 1
ATOM 755 O O . GLN A 1 93 ? 15.409 -5.942 -19.345 1.00 80.88 93 GLN A O 1
ATOM 760 N N . ALA A 1 94 ? 15.383 -7.431 -17.664 1.00 81.12 94 ALA A N 1
ATOM 761 C CA . ALA A 1 94 ? 15.888 -8.540 -18.470 1.00 81.12 94 ALA A CA 1
ATOM 762 C C . ALA A 1 94 ? 14.918 -8.914 -19.603 1.00 81.12 94 ALA A C 1
ATOM 764 O O . ALA A 1 94 ? 15.345 -9.097 -20.745 1.00 81.12 94 ALA A O 1
ATOM 765 N N . ALA A 1 95 ? 13.616 -8.980 -19.312 1.00 76.25 95 ALA A N 1
ATOM 766 C CA . ALA A 1 95 ? 12.581 -9.244 -20.307 1.00 76.25 95 ALA A CA 1
ATOM 767 C C . ALA A 1 95 ? 12.496 -8.120 -21.352 1.00 76.25 95 ALA A C 1
ATOM 769 O O . ALA A 1 95 ? 12.447 -8.400 -22.550 1.00 76.25 95 ALA A O 1
ATOM 770 N N . GLY A 1 96 ? 12.552 -6.857 -20.918 1.00 82.50 96 GLY A N 1
ATOM 771 C CA . GLY A 1 96 ? 12.574 -5.695 -21.807 1.00 82.50 96 GLY A CA 1
ATOM 772 C C . GLY A 1 96 ? 13.786 -5.694 -22.741 1.00 82.50 96 GLY A C 1
ATOM 773 O O . GLY A 1 96 ? 13.638 -5.500 -23.948 1.00 82.50 96 GLY A O 1
ATOM 774 N N . LYS A 1 97 ? 14.981 -5.992 -22.214 1.00 84.44 97 LYS A N 1
ATOM 775 C CA . LYS A 1 97 ? 16.211 -6.103 -23.011 1.00 84.44 97 LYS A CA 1
ATOM 776 C C . LYS A 1 97 ? 16.125 -7.233 -24.038 1.00 84.44 97 LYS A C 1
ATOM 778 O O . LYS A 1 97 ? 16.445 -7.016 -25.204 1.00 84.44 97 LYS A O 1
ATOM 783 N N . ALA A 1 98 ? 15.647 -8.409 -23.631 1.00 81.69 98 ALA A N 1
ATOM 784 C CA . ALA A 1 98 ? 15.461 -9.539 -24.538 1.00 81.69 98 ALA A CA 1
ATOM 785 C C . ALA A 1 98 ? 14.458 -9.216 -25.660 1.00 81.69 98 ALA A C 1
ATOM 787 O O . ALA A 1 98 ? 14.722 -9.520 -26.823 1.00 81.69 98 ALA A O 1
ATOM 788 N N . GLY A 1 99 ? 13.343 -8.554 -25.337 1.00 82.44 99 GLY A N 1
ATOM 789 C CA . GLY A 1 99 ? 12.362 -8.106 -26.328 1.00 82.44 99 GLY A CA 1
ATOM 790 C C . GLY A 1 99 ? 12.941 -7.091 -27.318 1.00 82.44 99 GLY A C 1
ATOM 791 O O . GLY A 1 99 ? 12.725 -7.211 -28.524 1.00 82.44 99 GLY A O 1
ATOM 792 N N . TYR A 1 100 ? 13.737 -6.136 -26.831 1.00 83.38 100 TYR A N 1
ATOM 793 C CA . TYR A 1 100 ? 14.429 -5.161 -27.677 1.00 83.38 100 TYR A CA 1
ATOM 794 C C . TYR A 1 100 ? 15.418 -5.829 -28.645 1.00 83.38 100 TYR A C 1
ATOM 796 O O . TYR A 1 100 ? 15.389 -5.564 -29.848 1.00 83.38 100 TYR A O 1
ATOM 804 N N . GLU A 1 101 ? 16.261 -6.738 -28.150 1.00 84.69 101 GLU A N 1
ATOM 805 C CA . GLU A 1 101 ? 17.229 -7.472 -28.974 1.00 84.69 101 GLU A CA 1
ATOM 806 C C . GLU A 1 101 ? 16.537 -8.344 -30.032 1.00 84.69 101 GLU A C 1
ATOM 808 O O . GLU A 1 101 ? 16.956 -8.363 -31.193 1.00 84.69 101 GLU A O 1
ATOM 813 N N . GLN A 1 102 ? 15.445 -9.022 -29.666 1.00 82.94 102 GLN A N 1
ATOM 814 C CA . GLN A 1 102 ? 14.630 -9.794 -30.606 1.00 82.94 102 GLN A CA 1
ATOM 815 C C . GLN A 1 102 ? 14.005 -8.905 -31.688 1.00 82.94 102 GLN A C 1
ATOM 8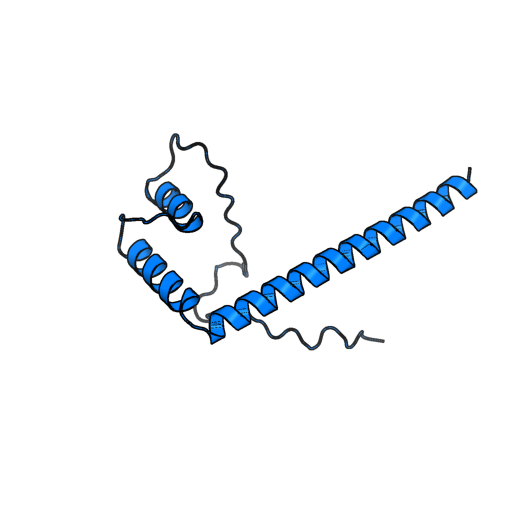17 O O . GLN A 1 102 ? 14.066 -9.256 -32.868 1.00 82.94 102 GLN A O 1
ATOM 822 N N . GLY A 1 103 ? 13.461 -7.744 -31.314 1.00 84.62 103 GLY A N 1
ATOM 823 C CA . GLY A 1 103 ? 12.900 -6.770 -32.252 1.00 84.62 103 GLY A CA 1
ATOM 824 C C . GLY A 1 103 ? 13.940 -6.243 -33.243 1.00 84.62 103 GLY A C 1
ATOM 825 O O . GLY A 1 103 ? 13.698 -6.244 -34.449 1.00 84.62 103 GLY A O 1
ATOM 826 N N . MET A 1 104 ? 15.135 -5.890 -32.758 1.00 86.38 104 MET A N 1
ATOM 827 C CA . MET A 1 104 ? 16.261 -5.467 -33.599 1.00 86.38 104 MET A CA 1
ATOM 828 C C . MET A 1 104 ? 16.676 -6.555 -34.596 1.00 86.38 104 MET A C 1
ATOM 830 O O . MET A 1 104 ? 16.827 -6.284 -35.788 1.00 86.38 104 MET A O 1
ATOM 834 N N . GLN A 1 105 ? 16.825 -7.804 -34.142 1.00 82.19 105 GLN A N 1
ATOM 835 C CA . GLN A 1 105 ? 17.150 -8.919 -35.036 1.00 82.19 105 GLN A CA 1
ATOM 836 C C . GLN A 1 105 ? 16.055 -9.167 -36.077 1.00 82.19 105 GLN A C 1
ATOM 838 O O . GLN A 1 105 ? 16.369 -9.484 -37.225 1.00 82.19 105 GLN A O 1
ATOM 843 N N . HIS A 1 106 ? 14.783 -9.040 -35.693 1.00 81.12 106 HIS A N 1
ATOM 844 C CA . HIS A 1 106 ? 13.666 -9.213 -36.615 1.00 81.12 106 HIS A CA 1
ATOM 845 C C . HIS A 1 106 ? 13.642 -8.108 -37.680 1.00 81.12 106 HIS A C 1
ATOM 847 O O . HIS A 1 106 ? 13.544 -8.425 -38.862 1.00 81.12 106 HIS A O 1
ATOM 853 N N . GLY A 1 107 ? 13.850 -6.846 -37.290 1.00 83.94 107 GLY A N 1
ATOM 854 C CA . GLY A 1 107 ? 13.938 -5.714 -38.217 1.00 83.94 107 GLY A CA 1
ATOM 855 C C . GLY A 1 107 ? 15.102 -5.833 -39.206 1.00 83.94 107 GLY A C 1
ATOM 856 O O . GLY A 1 107 ? 14.912 -5.642 -40.404 1.00 83.94 107 GLY A O 1
ATOM 857 N N . ILE A 1 108 ? 16.290 -6.247 -38.745 1.00 83.62 108 ILE A N 1
ATOM 858 C CA . ILE A 1 108 ? 17.443 -6.499 -39.632 1.00 83.62 108 ILE A CA 1
ATOM 859 C C . ILE A 1 108 ? 17.142 -7.625 -40.632 1.00 83.62 108 ILE A C 1
ATOM 861 O O . ILE A 1 108 ? 17.565 -7.551 -41.784 1.00 83.62 108 ILE A O 1
ATOM 865 N N . LYS A 1 109 ? 16.442 -8.686 -40.209 1.00 80.88 109 LYS A N 1
ATOM 866 C CA . LYS A 1 109 ? 16.061 -9.789 -41.106 1.00 80.88 109 LYS A CA 1
ATOM 867 C C . LYS A 1 109 ? 15.020 -9.357 -42.137 1.00 80.88 109 LYS A C 1
ATOM 869 O O . LYS A 1 109 ? 15.168 -9.738 -43.291 1.00 80.88 109 LYS A O 1
ATOM 874 N N . GLN A 1 110 ? 14.015 -8.576 -41.739 1.00 78.88 110 GLN A N 1
ATOM 875 C CA . GLN A 1 110 ? 12.999 -8.049 -42.655 1.00 78.88 110 GLN A CA 1
ATOM 876 C C . GLN A 1 110 ? 13.623 -7.117 -43.701 1.00 78.88 110 GLN A C 1
ATOM 878 O O . GLN A 1 110 ? 13.485 -7.381 -44.887 1.00 78.88 110 GLN A O 1
ATOM 883 N N . GLY A 1 111 ? 14.428 -6.134 -43.287 1.00 79.25 111 GLY A N 1
ATOM 884 C CA . GLY A 1 111 ? 15.075 -5.203 -44.222 1.00 79.25 111 GLY A CA 1
ATOM 885 C C . GLY A 1 111 ? 16.171 -5.813 -45.109 1.00 79.25 111 GLY A C 1
ATOM 886 O O . GLY A 1 111 ? 16.655 -5.148 -46.012 1.00 79.25 111 GLY A O 1
ATOM 887 N N . ARG A 1 112 ? 16.607 -7.056 -44.855 1.00 75.19 112 ARG A N 1
ATOM 888 C CA . ARG A 1 112 ? 17.482 -7.824 -45.767 1.00 75.19 112 ARG A CA 1
ATOM 889 C C . ARG A 1 112 ? 16.709 -8.715 -46.742 1.00 75.19 112 ARG A C 1
ATOM 891 O O . ARG A 1 112 ? 17.325 -9.275 -47.645 1.00 75.19 112 ARG A O 1
ATOM 898 N N . ALA A 1 113 ? 15.427 -8.948 -46.475 1.00 71.06 113 ALA A N 1
ATOM 899 C CA . ALA A 1 113 ? 14.539 -9.734 -47.324 1.00 71.06 113 ALA A CA 1
ATOM 900 C C . ALA A 1 113 ? 13.748 -8.858 -48.316 1.00 71.06 113 ALA A C 1
ATOM 902 O O . ALA A 1 113 ? 13.136 -9.407 -49.231 1.00 71.06 113 ALA A O 1
ATOM 903 N N . GLU A 1 114 ? 13.771 -7.537 -48.121 1.00 59.19 114 GLU A N 1
ATOM 904 C CA . GLU A 1 114 ? 13.369 -6.496 -49.081 1.00 59.19 114 GLU A CA 1
ATOM 905 C C . GLU A 1 114 ? 14.518 -6.159 -50.044 1.00 59.19 114 GLU A C 1
ATOM 907 O O . GLU A 1 114 ? 14.220 -5.924 -51.237 1.00 59.19 114 GLU A O 1
#

Secondary structure (DSSP, 8-state):
---TTSTT----S---TT-PPGGG-----------STT--HHHHHHHHHHTT----S-HHHHHHHHHHHHHHH-HHHHHHHHHHHHHHHHHHHHHHHHHHHHHHHHHHHHHTT-